Protein AF-A0A7Y2TTL0-F1 (afdb_monomer)

Sequence (84 aa):
MTTKTQKLAATLPLNTILNGDCIEIMLSLPENSVDLIFADPPYNLQLKGELHRPDNSKVDAVDDAWDQFGSFAHYDRFTRDWLA

Structure (mmCIF, N/CA/C/O backbone):
data_AF-A0A7Y2TTL0-F1
#
_entry.id   AF-A0A7Y2TTL0-F1
#
loop_
_atom_site.group_PDB
_atom_site.id
_atom_site.type_symbol
_atom_site.label_atom_id
_atom_site.label_alt_id
_atom_site.label_comp_id
_atom_site.label_asym_id
_atom_site.label_entity_id
_atom_site.label_seq_id
_atom_site.pdbx_PDB_ins_code
_atom_site.Cartn_x
_atom_site.Cartn_y
_atom_site.Cartn_z
_atom_site.occupancy
_atom_site.B_iso_or_equiv
_atom_site.auth_seq_id
_atom_site.auth_comp_id
_atom_site.auth_asym_id
_atom_site.auth_atom_id
_atom_site.pdbx_PDB_model_num
ATOM 1 N N . MET A 1 1 ? -36.221 9.780 32.168 1.00 48.00 1 MET A N 1
ATOM 2 C CA . MET A 1 1 ? -34.760 9.840 31.963 1.00 48.00 1 MET A CA 1
ATOM 3 C C . MET A 1 1 ? -34.385 8.660 31.092 1.00 48.00 1 MET A C 1
ATOM 5 O O . MET A 1 1 ? -34.597 7.532 31.511 1.00 48.00 1 MET A O 1
ATOM 9 N N . THR A 1 2 ? -33.963 8.900 29.856 1.00 42.41 2 THR A N 1
ATOM 10 C CA . THR A 1 2 ? -33.622 7.829 28.915 1.00 42.41 2 THR A CA 1
ATOM 11 C C . THR A 1 2 ? -32.155 7.482 29.123 1.00 42.41 2 THR A C 1
ATOM 13 O O . THR A 1 2 ? -31.271 8.259 28.766 1.00 42.41 2 THR A O 1
ATOM 16 N N . THR A 1 3 ? -31.894 6.356 29.777 1.00 48.41 3 THR A N 1
ATOM 17 C CA . THR A 1 3 ? -30.540 5.852 30.011 1.00 48.41 3 THR A CA 1
ATOM 18 C C . THR A 1 3 ? -29.931 5.474 28.663 1.00 48.41 3 THR A C 1
ATOM 20 O O . THR A 1 3 ? -30.373 4.519 28.029 1.00 48.41 3 THR A O 1
ATOM 23 N N . LYS A 1 4 ? -28.944 6.241 28.188 1.00 55.75 4 LYS A N 1
ATOM 24 C CA . LYS A 1 4 ? -28.113 5.827 27.053 1.00 55.75 4 LYS A CA 1
ATOM 25 C C . LYS A 1 4 ? -27.238 4.672 27.527 1.00 55.75 4 LYS A C 1
ATOM 27 O O . LYS A 1 4 ? -26.323 4.882 28.319 1.00 55.75 4 LYS A O 1
ATOM 32 N N . THR A 1 5 ? -27.527 3.464 27.064 1.00 53.56 5 THR A N 1
ATOM 33 C CA . THR A 1 5 ? -26.646 2.312 27.250 1.00 53.56 5 THR A CA 1
ATOM 34 C C . THR A 1 5 ? -25.345 2.595 26.503 1.00 53.56 5 THR A C 1
ATOM 36 O O . THR A 1 5 ? -25.326 2.609 25.273 1.00 53.56 5 THR A O 1
ATOM 39 N N . GLN A 1 6 ? -24.267 2.891 27.229 1.00 56.69 6 GLN A N 1
ATOM 40 C CA . GLN A 1 6 ? -22.934 2.955 26.636 1.00 56.69 6 GLN A CA 1
ATOM 41 C C . GLN A 1 6 ? -22.544 1.536 26.212 1.00 56.69 6 GLN A C 1
ATOM 43 O O . GLN A 1 6 ? -22.435 0.639 27.046 1.00 56.69 6 GLN A O 1
ATOM 48 N N . LYS A 1 7 ? -22.378 1.326 24.904 1.00 59.09 7 LYS A N 1
ATOM 49 C CA . LYS A 1 7 ? -21.764 0.114 24.353 1.00 59.09 7 LYS A CA 1
ATOM 50 C C . LYS A 1 7 ? -20.341 0.076 24.926 1.00 59.09 7 LYS A C 1
ATOM 52 O O . LYS A 1 7 ? -19.589 1.022 24.705 1.00 59.09 7 LYS A O 1
ATOM 57 N N . LEU A 1 8 ? -20.004 -0.943 25.721 1.00 57.34 8 LEU A N 1
ATOM 58 C CA . LEU A 1 8 ? -18.625 -1.176 26.164 1.00 57.34 8 LEU A CA 1
ATOM 59 C C . LEU A 1 8 ? -17.767 -1.266 24.900 1.00 57.34 8 LEU A C 1
ATOM 61 O O . LEU A 1 8 ? -17.935 -2.199 24.115 1.00 57.34 8 LEU A O 1
ATOM 65 N N . ALA A 1 9 ? -16.931 -0.255 24.658 1.00 62.94 9 ALA A N 1
ATOM 66 C CA . ALA A 1 9 ?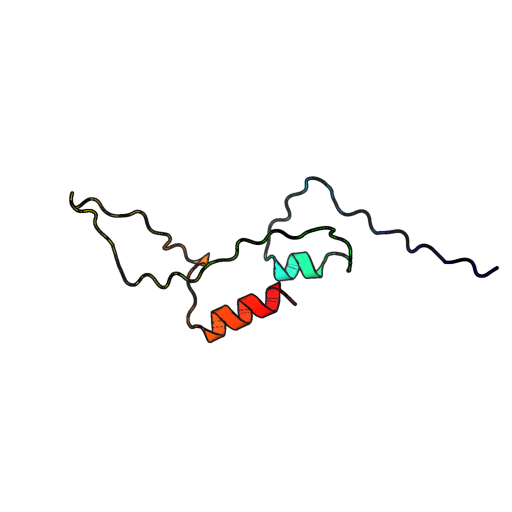 -16.010 -0.269 23.534 1.00 62.94 9 ALA A CA 1
ATOM 67 C C . ALA A 1 9 ? -15.094 -1.481 23.713 1.00 62.94 9 ALA A C 1
ATOM 69 O O . ALA A 1 9 ? -14.505 -1.659 24.780 1.00 62.94 9 ALA A O 1
ATOM 70 N N . ALA A 1 10 ? -15.023 -2.344 22.701 1.00 69.50 10 ALA A N 1
ATOM 71 C CA . ALA A 1 10 ? -14.039 -3.411 22.701 1.00 69.50 10 ALA A CA 1
ATOM 72 C C . ALA A 1 10 ? -12.655 -2.754 22.757 1.00 69.50 10 ALA A C 1
ATOM 74 O O . ALA A 1 10 ? -12.322 -1.935 21.901 1.00 69.50 10 ALA A O 1
ATOM 75 N N . THR A 1 11 ? -11.883 -3.058 23.798 1.00 79.12 11 THR A N 1
ATOM 76 C CA . THR A 1 11 ? -10.534 -2.516 23.949 1.00 79.12 11 THR A CA 1
ATOM 77 C C . THR A 1 11 ? -9.663 -3.077 22.833 1.00 79.12 11 THR A C 1
ATOM 79 O O . THR A 1 11 ? -9.381 -4.276 22.814 1.00 79.12 11 THR A O 1
ATOM 82 N N . LEU A 1 12 ? -9.249 -2.220 21.902 1.00 86.31 12 LEU A N 1
ATOM 83 C CA . LEU A 1 12 ? -8.258 -2.584 20.899 1.00 86.31 12 LEU A CA 1
ATOM 84 C C . LEU A 1 12 ? -6.897 -2.850 21.562 1.00 86.31 12 LEU A C 1
ATOM 86 O O . LEU A 1 12 ? -6.554 -2.195 22.553 1.00 86.31 12 LEU A O 1
ATOM 90 N N . PRO A 1 13 ? -6.098 -3.783 21.021 1.00 87.25 13 PRO A N 1
ATOM 91 C CA . PRO A 1 13 ? -4.753 -4.013 21.514 1.00 87.25 13 PRO A CA 1
ATOM 92 C C . PRO A 1 13 ? -3.870 -2.794 21.19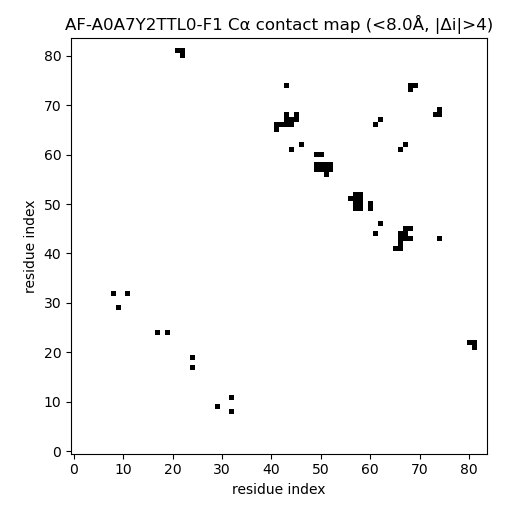6 1.00 87.25 13 PRO A C 1
ATOM 94 O O . PRO A 1 13 ? -3.714 -2.394 20.045 1.00 87.25 13 PRO A O 1
ATOM 97 N N . LEU A 1 14 ? -3.297 -2.177 22.231 1.00 92.88 14 LEU A N 1
ATOM 98 C CA . LEU A 1 14 ? -2.392 -1.034 22.082 1.00 92.88 14 LEU A CA 1
ATOM 99 C C . LEU A 1 14 ? -0.974 -1.507 21.750 1.00 92.88 14 LEU A C 1
ATOM 101 O O . LEU A 1 14 ? -0.563 -2.581 22.191 1.00 92.88 14 LEU A O 1
ATOM 105 N N . ASN A 1 15 ? -0.213 -0.692 21.011 1.00 95.25 15 ASN A N 1
ATOM 106 C CA . ASN A 1 15 ? 1.187 -0.967 20.650 1.00 95.25 15 ASN A CA 1
ATOM 107 C C . ASN A 1 15 ? 1.400 -2.379 20.074 1.00 95.25 15 ASN A C 1
ATOM 109 O O . ASN A 1 15 ? 2.358 -3.068 20.418 1.00 95.25 15 ASN A O 1
ATOM 113 N N . THR A 1 16 ? 0.464 -2.834 19.243 1.00 95.38 16 THR A N 1
ATOM 114 C CA . THR A 1 16 ? 0.429 -4.208 18.740 1.00 95.38 16 THR A CA 1
ATOM 115 C C . THR A 1 16 ? 0.645 -4.231 17.235 1.00 95.38 16 THR A C 1
ATOM 117 O O . THR A 1 16 ? 0.051 -3.442 16.506 1.00 95.38 16 THR A O 1
ATOM 120 N N . ILE A 1 17 ? 1.489 -5.158 16.778 1.00 96.56 17 ILE A N 1
ATOM 121 C CA . ILE A 1 17 ? 1.701 -5.450 15.359 1.00 96.56 17 ILE A CA 1
ATOM 122 C C . ILE A 1 17 ? 0.783 -6.611 14.987 1.00 96.56 17 ILE A C 1
ATOM 124 O O . ILE A 1 17 ? 0.900 -7.703 15.546 1.00 96.56 17 ILE A O 1
ATOM 128 N N . LEU A 1 18 ? -0.115 -6.373 14.037 1.00 95.25 18 LEU A N 1
ATOM 129 C CA . LEU A 1 18 ? -0.961 -7.402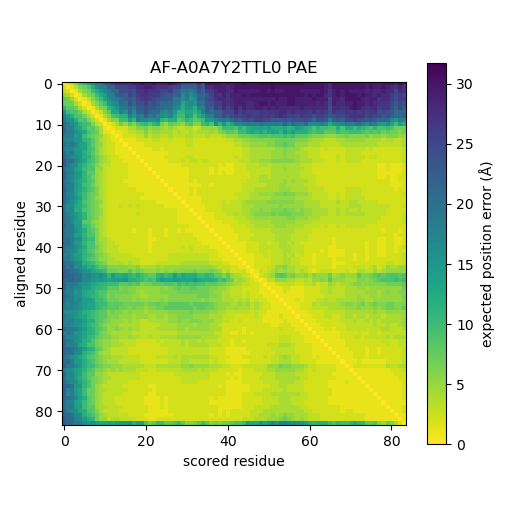 13.444 1.00 95.25 18 LEU A CA 1
ATOM 130 C C . LEU A 1 18 ? -0.327 -7.807 12.109 1.00 95.25 18 LEU A C 1
ATOM 132 O O . LEU A 1 18 ? -0.164 -6.968 11.228 1.00 95.25 18 LEU A O 1
ATOM 136 N N . ASN A 1 19 ? 0.091 -9.067 11.987 1.00 97.25 19 ASN A N 1
ATOM 137 C CA . ASN A 1 19 ? 0.740 -9.588 10.783 1.00 97.25 19 ASN A CA 1
ATOM 138 C C . ASN A 1 19 ? -0.277 -10.343 9.917 1.00 97.25 19 ASN A C 1
ATOM 140 O O . ASN A 1 19 ? -0.840 -11.338 10.376 1.00 97.25 19 ASN A O 1
ATOM 144 N N . GLY A 1 20 ? -0.485 -9.880 8.686 1.00 96.88 20 GLY A N 1
ATOM 145 C CA . GLY A 1 20 ? -1.386 -10.485 7.707 1.00 96.88 20 GLY A CA 1
ATOM 146 C C . GLY A 1 20 ? -1.815 -9.488 6.632 1.00 96.88 20 GLY A C 1
ATOM 147 O O . GLY A 1 20 ? -1.268 -8.388 6.544 1.00 96.88 20 GLY A O 1
ATOM 148 N N . ASP A 1 21 ? -2.796 -9.884 5.824 1.00 97.50 21 ASP A N 1
ATOM 149 C CA . ASP A 1 21 ? -3.427 -9.005 4.841 1.00 97.50 21 ASP A CA 1
ATOM 150 C C . ASP A 1 21 ? -4.214 -7.883 5.542 1.00 97.50 21 ASP A C 1
ATOM 152 O O . ASP A 1 21 ? -4.941 -8.12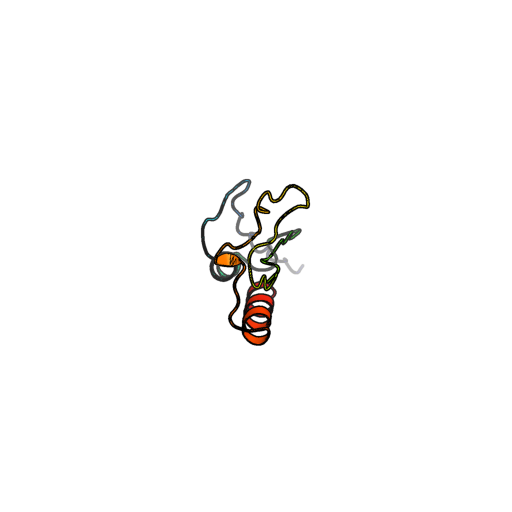2 6.512 1.00 97.50 21 ASP A O 1
ATOM 156 N N . CYS A 1 22 ? -4.054 -6.642 5.075 1.00 97.62 22 CYS A N 1
ATOM 157 C CA . CYS A 1 22 ? -4.653 -5.494 5.747 1.00 97.62 22 CYS A CA 1
ATOM 158 C C . CYS A 1 22 ? -6.181 -5.482 5.638 1.00 97.62 22 CYS A C 1
ATOM 160 O O . CYS A 1 22 ? -6.834 -5.064 6.590 1.00 97.62 22 CYS A O 1
ATOM 162 N N . ILE A 1 23 ? -6.757 -5.968 4.535 1.00 97.31 23 ILE 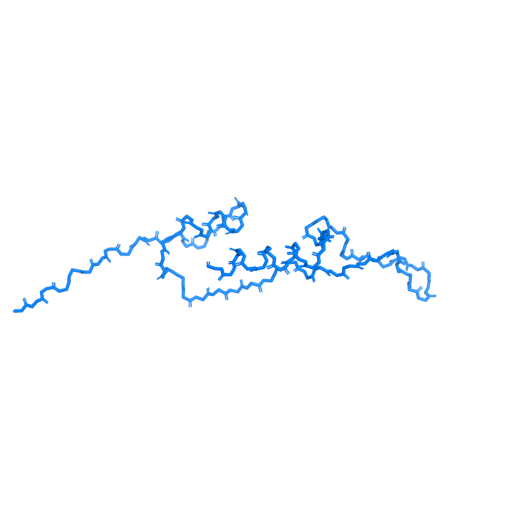A N 1
ATOM 163 C CA . ILE A 1 23 ? -8.207 -6.007 4.328 1.00 97.31 23 ILE A CA 1
ATOM 164 C C . ILE A 1 23 ? -8.812 -7.001 5.318 1.00 97.31 23 ILE A C 1
ATOM 166 O O . ILE A 1 23 ? -9.718 -6.654 6.074 1.00 97.31 23 ILE A O 1
ATOM 170 N N . GLU A 1 24 ? -8.266 -8.217 5.385 1.00 97.88 24 GLU A N 1
ATOM 171 C CA . GLU A 1 24 ? -8.743 -9.252 6.308 1.00 97.88 24 GLU A CA 1
ATOM 172 C C . GLU A 1 24 ? -8.622 -8.824 7.777 1.00 97.88 24 GLU A C 1
ATOM 174 O O . GLU A 1 24 ? -9.556 -8.998 8.566 1.00 97.88 24 GLU A O 1
ATOM 179 N N . ILE A 1 25 ? -7.486 -8.225 8.150 1.00 96.50 25 ILE A N 1
ATOM 180 C CA . ILE A 1 25 ? -7.258 -7.751 9.516 1.00 96.50 25 ILE A CA 1
ATOM 181 C C . ILE A 1 25 ? -8.205 -6.603 9.859 1.00 96.50 25 ILE A C 1
ATOM 183 O O . ILE A 1 25 ? -8.838 -6.654 10.915 1.00 96.50 25 ILE A O 1
ATOM 187 N N . MET A 1 26 ? -8.331 -5.585 9.002 1.00 95.56 26 MET A N 1
ATOM 188 C CA . MET A 1 26 ? -9.200 -4.436 9.276 1.00 95.56 26 MET A CA 1
ATOM 189 C C . MET A 1 26 ? -10.669 -4.853 9.396 1.00 95.56 26 MET A C 1
ATOM 191 O O . MET A 1 26 ? -11.350 -4.369 10.297 1.00 95.56 26 MET A O 1
ATOM 195 N N . LEU A 1 27 ? -11.131 -5.819 8.592 1.00 95.19 27 LEU A N 1
ATOM 196 C CA . LEU A 1 27 ? -12.482 -6.389 8.702 1.00 95.19 27 LEU A CA 1
ATOM 197 C C . LEU A 1 27 ? -12.742 -7.115 10.034 1.00 95.19 27 LEU A C 1
ATOM 199 O O . LEU A 1 27 ? -13.896 -7.277 10.430 1.00 95.19 27 LEU A O 1
ATOM 203 N N . SER A 1 28 ? -11.693 -7.560 10.732 1.00 93.31 28 SER A N 1
ATOM 204 C CA . SER A 1 28 ? -11.812 -8.185 12.057 1.00 93.31 28 SER A CA 1
ATOM 205 C C . SER A 1 28 ? -11.919 -7.173 13.207 1.00 93.31 28 SER A C 1
ATOM 207 O O . SER A 1 28 ? -12.305 -7.543 14.321 1.00 93.31 28 SER A O 1
ATOM 209 N N . LEU A 1 29 ? -11.581 -5.901 12.960 1.00 93.06 29 LEU A N 1
ATOM 210 C CA . LEU A 1 29 ? -11.616 -4.850 13.971 1.00 93.06 29 LEU A CA 1
ATOM 211 C C . LEU A 1 29 ? -13.046 -4.313 14.156 1.00 93.06 29 LEU A C 1
ATOM 213 O O . LEU A 1 29 ? -13.840 -4.295 13.216 1.00 93.06 29 LEU A O 1
ATOM 217 N N . PRO A 1 30 ? -13.408 -3.834 15.361 1.00 93.75 30 PRO A N 1
ATOM 218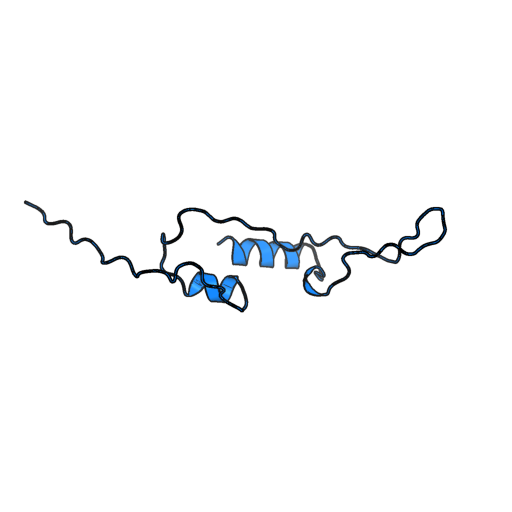 C CA . PRO A 1 30 ? -14.682 -3.162 15.565 1.00 93.75 30 PRO A CA 1
ATOM 219 C C . PRO A 1 30 ? -14.798 -1.903 14.694 1.00 93.75 30 PRO A C 1
ATOM 221 O O . PRO A 1 30 ? -13.846 -1.136 14.560 1.00 93.75 30 PRO A O 1
ATOM 224 N N . GLU A 1 31 ? -15.990 -1.637 14.168 1.00 93.81 31 GLU A N 1
ATOM 225 C CA . GLU A 1 31 ? -16.294 -0.383 13.469 1.00 93.81 31 GLU A CA 1
ATOM 226 C C . GLU A 1 31 ? -16.037 0.850 14.360 1.00 93.81 31 GLU A C 1
ATOM 228 O O . GLU A 1 31 ? -16.248 0.801 15.575 1.00 93.81 31 GLU A O 1
ATOM 233 N N . ASN A 1 32 ? -15.642 1.978 13.754 1.00 93.00 32 ASN A N 1
ATOM 234 C CA . ASN A 1 32 ? -15.427 3.261 14.445 1.00 93.00 32 ASN A CA 1
ATOM 235 C C . ASN A 1 32 ? -14.480 3.169 15.663 1.00 93.00 32 ASN A C 1
ATOM 237 O O . ASN A 1 32 ? -14.717 3.815 16.684 1.00 93.00 32 ASN A O 1
ATOM 241 N N . SER A 1 33 ? -13.442 2.330 15.581 1.00 93.06 33 SER A N 1
ATOM 242 C CA . SER A 1 33 ? -12.541 2.033 16.705 1.00 93.06 33 SER A CA 1
ATOM 243 C C . SER A 1 33 ? -11.152 2.670 16.607 1.00 93.06 33 SER A C 1
ATOM 245 O O . SER A 1 33 ? -10.404 2.626 17.581 1.00 93.06 33 SER A O 1
ATOM 247 N N . VAL A 1 34 ? -10.809 3.271 15.464 1.00 93.56 34 VAL A N 1
ATOM 248 C CA . VAL A 1 34 ? -9.516 3.925 15.217 1.00 93.56 34 VAL A CA 1
ATOM 249 C C . VAL A 1 34 ? -9.705 5.428 15.027 1.00 93.56 34 VAL A C 1
ATOM 251 O O . VAL A 1 34 ? -10.557 5.859 14.254 1.00 93.56 34 VAL A O 1
ATOM 254 N N . ASP A 1 35 ? -8.908 6.229 15.735 1.00 95.50 35 ASP A N 1
ATOM 255 C CA . ASP A 1 35 ? -9.003 7.695 15.683 1.00 95.50 35 ASP A CA 1
ATOM 256 C C . ASP A 1 35 ? -8.378 8.283 14.409 1.00 95.50 35 ASP A C 1
ATOM 258 O O . ASP A 1 35 ? -8.802 9.329 13.917 1.00 95.50 35 ASP A O 1
ATOM 262 N N . LEU A 1 36 ? -7.339 7.626 13.886 1.00 96.62 36 LEU A N 1
ATOM 263 C CA . LEU A 1 36 ? -6.581 8.068 12.723 1.00 96.62 36 LEU A CA 1
ATOM 264 C C . LEU A 1 36 ? -5.962 6.865 12.010 1.00 96.62 36 LEU A C 1
ATOM 266 O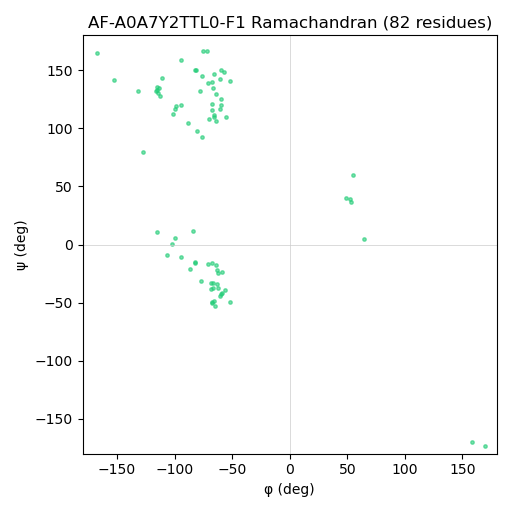 O . LEU A 1 36 ? -5.447 5.951 12.653 1.00 96.62 36 LEU A O 1
ATOM 270 N N . ILE A 1 37 ? -5.962 6.912 10.680 1.00 96.50 37 ILE A N 1
ATOM 271 C CA . ILE A 1 37 ? -5.284 5.940 9.822 1.00 96.50 37 ILE A CA 1
ATOM 272 C C . ILE A 1 37 ? -4.188 6.674 9.049 1.00 96.50 37 ILE A C 1
ATOM 274 O O . ILE A 1 37 ? -4.428 7.731 8.465 1.00 96.50 37 ILE A O 1
ATOM 278 N N . PHE A 1 38 ? -2.990 6.097 9.041 1.00 98.00 38 PHE A N 1
ATOM 279 C CA . PHE A 1 38 ? -1.913 6.460 8.126 1.00 98.00 38 PHE A CA 1
ATOM 280 C C . PHE A 1 38 ? -1.678 5.273 7.194 1.00 98.00 38 PHE A C 1
ATOM 282 O O . PHE A 1 38 ? -1.516 4.151 7.672 1.00 98.00 38 PHE A O 1
ATOM 289 N N . ALA A 1 39 ? -1.680 5.514 5.886 1.00 97.69 39 ALA A N 1
ATOM 290 C CA . ALA A 1 39 ? -1.547 4.470 4.880 1.00 97.69 39 ALA A CA 1
ATOM 291 C C . ALA A 1 39 ? -0.496 4.866 3.841 1.00 97.69 39 ALA A C 1
ATOM 293 O O . ALA A 1 39 ? -0.535 5.974 3.307 1.00 97.69 39 ALA A O 1
ATOM 294 N N . ASP A 1 40 ? 0.404 3.932 3.557 1.00 97.75 40 ASP A N 1
ATOM 295 C CA . ASP A 1 40 ? 1.407 4.004 2.497 1.00 97.75 40 ASP A CA 1
ATOM 296 C C . ASP A 1 40 ? 1.277 2.727 1.646 1.00 97.75 40 ASP A C 1
ATOM 298 O O . ASP A 1 40 ? 1.945 1.729 1.924 1.00 97.75 40 ASP A O 1
ATOM 302 N N . PRO A 1 41 ? 0.292 2.667 0.726 1.00 97.44 41 PRO A N 1
ATOM 303 C CA . PRO A 1 41 ? 0.047 1.473 -0.080 1.00 97.44 41 PRO A CA 1
ATOM 304 C C . PRO A 1 41 ? 1.155 1.286 -1.133 1.00 97.44 41 PRO A C 1
ATOM 306 O O . PRO A 1 41 ? 1.875 2.236 -1.424 1.00 97.44 41 PRO A O 1
ATOM 309 N N . PRO A 1 42 ? 1.261 0.111 -1.779 1.00 97.38 42 PRO A N 1
ATOM 310 C CA . PRO A 1 42 ? 2.057 -0.038 -2.998 1.00 97.38 42 PRO A CA 1
ATOM 311 C C . PRO A 1 42 ? 1.679 1.018 -4.046 1.00 97.38 42 PRO A C 1
ATOM 313 O O . PRO A 1 42 ? 0.500 1.333 -4.190 1.00 97.38 42 PRO A O 1
ATOM 316 N N . TYR A 1 43 ? 2.649 1.568 -4.777 1.00 97.44 43 TYR A N 1
ATOM 317 C CA . TYR A 1 43 ? 2.430 2.674 -5.724 1.00 97.44 43 TYR A CA 1
ATOM 318 C C . TYR A 1 43 ? 2.207 2.207 -7.159 1.00 97.44 43 TYR A C 1
ATOM 320 O O . TYR A 1 43 ? 1.806 3.015 -8.003 1.00 97.44 43 TYR A O 1
ATOM 328 N N . ASN A 1 44 ? 2.449 0.925 -7.442 1.00 96.62 44 ASN A N 1
ATOM 329 C CA . ASN A 1 44 ? 2.376 0.350 -8.776 1.00 96.62 44 ASN A CA 1
ATOM 330 C C . ASN A 1 44 ? 3.272 1.122 -9.762 1.00 96.62 44 ASN A C 1
ATOM 332 O O . ASN A 1 44 ? 2.799 1.690 -10.754 1.00 96.62 44 ASN A O 1
ATOM 336 N N . LEU A 1 45 ? 4.580 1.158 -9.479 1.00 95.94 45 LEU A N 1
ATOM 337 C CA . LEU A 1 45 ? 5.567 1.972 -10.200 1.00 95.94 45 LEU A CA 1
ATOM 338 C C . LEU A 1 45 ? 5.742 1.574 -11.674 1.00 95.94 45 LEU A C 1
ATOM 340 O O . LEU A 1 45 ? 6.273 2.361 -12.460 1.00 95.94 45 LEU A O 1
ATOM 344 N N . GLN A 1 46 ? 5.295 0.375 -12.065 1.00 92.94 46 GLN A N 1
ATOM 345 C CA . GLN A 1 46 ? 5.314 -0.118 -13.452 1.00 92.94 46 GLN A CA 1
ATOM 346 C C . GLN A 1 46 ? 6.695 -0.017 -14.118 1.00 92.94 46 GLN A C 1
ATOM 348 O O . GLN A 1 46 ? 6.817 0.323 -15.301 1.00 92.94 46 GLN A O 1
ATOM 353 N N . LEU A 1 47 ? 7.752 -0.310 -13.361 1.00 92.06 47 LEU A N 1
ATOM 354 C CA . LEU A 1 47 ? 9.114 -0.299 -13.878 1.00 92.06 47 LEU A CA 1
ATOM 355 C C . LEU A 1 47 ? 9.273 -1.386 -14.953 1.00 92.06 47 LEU A C 1
ATOM 357 O O . LEU A 1 47 ? 8.889 -2.536 -14.760 1.00 92.06 47 LEU A O 1
ATOM 361 N N . LYS A 1 48 ? 9.814 -1.011 -16.118 1.00 83.88 48 LYS A N 1
ATOM 362 C CA . LYS A 1 48 ? 9.896 -1.887 -17.307 1.00 83.88 48 LYS A CA 1
ATOM 363 C C . LYS A 1 48 ? 11.279 -2.502 -17.543 1.00 83.88 48 LYS A C 1
ATOM 365 O O . LYS A 1 48 ? 11.460 -3.202 -18.536 1.00 83.88 48 LYS A O 1
ATOM 370 N N . GLY A 1 49 ? 12.257 -2.223 -16.683 1.00 88.75 49 GLY A N 1
ATOM 371 C CA . GLY A 1 49 ? 13.624 -2.712 -16.837 1.00 88.75 49 GLY A CA 1
ATOM 372 C C . GLY A 1 49 ? 14.606 -2.057 -15.874 1.00 88.75 49 GLY A C 1
ATOM 373 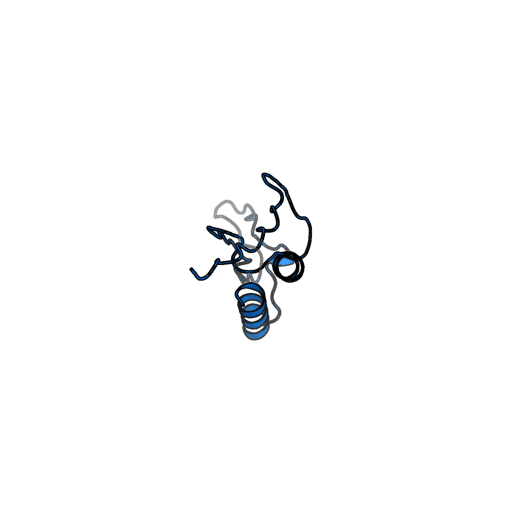O O . GLY A 1 49 ? 14.221 -1.289 -14.994 1.00 88.75 49 GLY A O 1
ATOM 374 N N . GLU A 1 50 ? 15.884 -2.371 -16.062 1.00 93.56 50 GLU A N 1
ATOM 375 C CA . GLU A 1 50 ? 16.967 -1.854 -15.232 1.00 93.56 50 GLU A CA 1
ATOM 376 C C . GLU A 1 50 ? 17.301 -0.400 -15.585 1.00 93.56 50 GLU A C 1
ATOM 378 O O . GLU A 1 50 ? 17.261 0.013 -16.746 1.00 93.56 50 GLU A O 1
ATOM 383 N N . LEU A 1 51 ? 17.675 0.371 -14.566 1.00 95.06 51 LEU A N 1
ATOM 384 C CA . LEU A 1 51 ? 18.164 1.735 -14.713 1.00 95.06 51 LEU A CA 1
ATOM 385 C C . LEU A 1 51 ? 19.623 1.792 -14.253 1.00 95.06 51 LEU A C 1
ATOM 387 O O . LEU A 1 51 ? 19.960 1.287 -13.183 1.00 95.06 51 LEU A O 1
ATOM 391 N N . HIS A 1 52 ? 20.482 2.432 -15.046 1.00 96.81 52 HIS A N 1
ATOM 392 C CA . HIS A 1 52 ? 21.881 2.677 -14.696 1.00 96.81 52 HIS A CA 1
ATOM 393 C C . HIS A 1 52 ? 22.124 4.165 -14.443 1.00 96.81 52 HIS A C 1
ATOM 395 O O . HIS A 1 52 ? 21.558 5.032 -15.113 1.00 96.81 52 HIS A O 1
ATOM 401 N N . ARG A 1 53 ? 22.991 4.458 -13.474 1.00 97.00 53 ARG A N 1
ATOM 402 C CA . ARG A 1 53 ? 23.523 5.801 -13.219 1.00 97.00 53 ARG A CA 1
ATOM 403 C C . ARG A 1 53 ? 24.584 6.166 -14.277 1.00 97.00 53 ARG A C 1
ATOM 405 O O . ARG A 1 53 ? 25.074 5.278 -14.975 1.00 97.00 53 ARG A O 1
ATOM 412 N N . PRO A 1 54 ? 24.998 7.445 -14.389 1.00 97.94 54 PRO A N 1
ATOM 413 C CA . PRO A 1 54 ? 26.037 7.862 -15.341 1.00 97.94 54 PRO A CA 1
ATOM 414 C C . PRO A 1 54 ? 27.397 7.168 -15.167 1.00 97.94 54 PRO A C 1
ATOM 416 O O . PRO A 1 54 ? 28.172 7.089 -16.114 1.00 97.94 54 PRO A O 1
ATOM 419 N N . ASP A 1 55 ? 27.688 6.659 -13.971 1.00 97.69 55 ASP A N 1
ATOM 420 C CA . ASP A 1 55 ? 28.881 5.859 -13.671 1.00 97.69 55 ASP A CA 1
ATOM 421 C C . ASP A 1 55 ? 28.713 4.360 -14.005 1.00 97.69 55 ASP A C 1
ATOM 423 O O . ASP A 1 55 ? 29.540 3.539 -13.617 1.00 97.69 55 ASP A O 1
ATOM 427 N N . ASN A 1 56 ? 27.645 4.001 -14.725 1.00 96.00 56 ASN A N 1
ATOM 428 C CA . ASN A 1 56 ? 27.205 2.646 -15.067 1.00 96.00 56 ASN A CA 1
ATOM 429 C C . ASN A 1 56 ? 26.783 1.757 -13.883 1.00 96.00 56 ASN A C 1
ATOM 431 O O . ASN A 1 56 ? 26.425 0.596 -14.105 1.00 96.00 56 ASN A O 1
ATOM 435 N N . SER A 1 57 ? 26.741 2.258 -12.644 1.00 97.69 57 SER A N 1
ATOM 436 C CA . SER A 1 57 ? 26.202 1.482 -11.521 1.00 97.69 57 SER A CA 1
ATOM 437 C C . SER A 1 57 ? 24.690 1.260 -11.671 1.00 97.69 57 SER A C 1
ATOM 439 O O . SER A 1 57 ? 23.954 2.163 -12.078 1.00 97.69 57 SER A O 1
ATOM 441 N N . LYS A 1 58 ? 24.210 0.055 -11.341 1.00 97.06 58 LYS A N 1
ATOM 442 C CA . LYS A 1 58 ? 22.777 -0.276 -11.368 1.00 97.06 58 LYS A CA 1
ATOM 443 C C . LYS A 1 58 ? 22.041 0.445 -10.228 1.00 97.06 58 LYS A C 1
ATOM 445 O O . LYS A 1 58 ? 22.556 0.561 -9.111 1.00 97.06 58 LYS A O 1
ATOM 450 N N . VAL A 1 59 ? 20.851 0.960 -10.519 1.00 97.19 59 VAL A N 1
ATOM 451 C CA . VAL A 1 59 ? 19.922 1.500 -9.521 1.00 97.19 59 VAL A CA 1
ATOM 452 C C . VAL A 1 59 ? 19.215 0.341 -8.825 1.00 97.19 59 VAL A C 1
ATOM 454 O O . VAL A 1 59 ? 18.718 -0.566 -9.488 1.00 97.19 59 VAL A O 1
ATOM 457 N N . ASP A 1 60 ? 19.185 0.392 -7.496 1.00 96.31 60 ASP A N 1
ATOM 458 C CA . ASP A 1 60 ? 18.380 -0.504 -6.670 1.00 96.31 60 ASP A CA 1
ATOM 459 C C . ASP A 1 60 ? 16.949 0.036 -6.665 1.00 96.31 60 ASP A C 1
ATOM 461 O O . ASP A 1 60 ? 16.663 1.064 -6.046 1.00 96.31 60 ASP A O 1
ATOM 465 N N . ALA A 1 61 ? 16.113 -0.538 -7.524 1.00 95.38 61 ALA A N 1
ATOM 466 C CA . ALA A 1 61 ? 14.756 -0.079 -7.756 1.00 95.38 61 ALA A CA 1
ATOM 467 C C . ALA A 1 61 ? 13.776 -0.868 -6.886 1.00 95.38 61 ALA A C 1
ATOM 469 O O . ALA A 1 61 ? 14.069 -1.981 -6.472 1.00 95.38 61 ALA A O 1
ATOM 470 N N . VAL A 1 62 ? 12.590 -0.310 -6.650 1.00 95.69 62 VAL A N 1
ATOM 471 C CA . VAL A 1 62 ? 11.494 -1.058 -6.025 1.00 95.69 62 VAL A CA 1
ATOM 472 C C . VAL A 1 62 ? 10.905 -1.986 -7.089 1.00 95.69 62 VAL A C 1
ATOM 474 O O . VAL A 1 62 ? 10.080 -1.569 -7.900 1.00 95.69 62 VAL A O 1
ATOM 477 N N . ASP A 1 63 ? 11.408 -3.217 -7.141 1.00 94.81 63 ASP A N 1
ATOM 478 C CA . ASP A 1 63 ? 10.984 -4.266 -8.076 1.00 94.81 63 ASP A CA 1
ATOM 479 C C . ASP A 1 63 ? 10.339 -5.475 -7.374 1.00 94.81 63 ASP A C 1
ATOM 481 O O . ASP A 1 63 ? 10.036 -6.489 -8.011 1.00 94.81 63 ASP A O 1
ATOM 485 N N . ASP A 1 64 ? 10.048 -5.339 -6.080 1.00 96.50 64 ASP A N 1
ATOM 486 C CA . ASP A 1 64 ? 9.382 -6.345 -5.265 1.00 96.50 64 ASP A CA 1
ATOM 487 C C . ASP A 1 64 ? 7.984 -6.725 -5.781 1.00 96.50 64 ASP A C 1
ATOM 489 O O . ASP A 1 64 ? 7.228 -5.910 -6.311 1.00 96.50 64 ASP A O 1
ATOM 493 N N . ALA A 1 65 ? 7.584 -7.976 -5.534 1.00 95.88 65 ALA A N 1
ATOM 494 C CA . ALA A 1 65 ? 6.303 -8.518 -5.995 1.00 95.88 65 ALA A CA 1
ATOM 495 C C . ALA A 1 65 ? 5.068 -7.797 -5.420 1.00 95.88 65 ALA A C 1
ATOM 497 O O . ALA A 1 65 ? 4.007 -7.826 -6.042 1.00 95.88 65 ALA A O 1
ATOM 498 N N . TRP A 1 66 ? 5.187 -7.152 -4.254 1.00 96.50 66 TRP A N 1
ATOM 499 C CA . TRP A 1 66 ? 4.078 -6.429 -3.625 1.00 96.50 66 TRP A CA 1
ATOM 500 C C . TRP A 1 66 ? 3.705 -5.133 -4.364 1.00 96.50 66 TRP A C 1
ATOM 502 O O . TRP A 1 66 ? 2.598 -4.638 -4.168 1.00 96.50 66 TRP A O 1
ATOM 512 N N . ASP A 1 67 ? 4.576 -4.612 -5.239 1.00 97.31 67 ASP A N 1
ATOM 513 C CA . ASP A 1 67 ? 4.306 -3.428 -6.072 1.00 97.31 67 ASP A CA 1
ATOM 514 C C . ASP A 1 67 ? 3.888 -3.778 -7.512 1.00 97.31 67 ASP A C 1
ATOM 516 O O . ASP A 1 67 ? 3.720 -2.903 -8.362 1.00 97.31 67 ASP A O 1
ATOM 520 N N . GLN A 1 68 ? 3.710 -5.064 -7.824 1.00 95.50 68 GLN A N 1
ATOM 521 C CA . GLN A 1 68 ? 3.440 -5.517 -9.187 1.00 95.50 68 GLN A CA 1
ATOM 522 C C . GLN A 1 68 ? 1.959 -5.830 -9.406 1.00 95.50 68 GLN A C 1
ATOM 524 O O . GLN A 1 68 ? 1.424 -6.826 -8.920 1.00 95.50 68 GLN A O 1
ATOM 529 N N . PHE A 1 69 ? 1.299 -5.021 -10.238 1.00 97.25 69 PHE A N 1
ATOM 530 C CA . PHE A 1 69 ? -0.101 -5.220 -10.608 1.00 97.25 69 PHE A CA 1
ATOM 531 C C . PHE A 1 69 ? -0.247 -5.564 -12.091 1.00 97.25 69 PHE A C 1
ATOM 533 O O . PHE A 1 69 ? 0.306 -4.909 -12.970 1.00 97.25 69 PHE A O 1
ATOM 540 N N . GLY A 1 70 ? -1.071 -6.573 -12.390 1.00 96.12 70 GLY A N 1
ATOM 541 C CA . GLY A 1 70 ? -1.333 -7.002 -13.770 1.00 96.12 70 GLY A CA 1
ATOM 542 C C . GLY A 1 70 ? -2.112 -5.996 -14.634 1.00 96.12 70 GLY A C 1
ATOM 543 O O . GLY A 1 70 ? -2.149 -6.140 -15.852 1.00 96.12 70 GLY A O 1
ATOM 544 N N . SER A 1 71 ? -2.770 -4.998 -14.033 1.00 97.44 71 SER A N 1
ATOM 545 C CA . SER A 1 71 ? -3.422 -3.886 -14.742 1.00 97.44 71 SER A CA 1
ATOM 546 C C . SER A 1 71 ? -3.812 -2.762 -13.778 1.00 97.44 71 SER A C 1
ATOM 548 O O . SER A 1 71 ? -3.937 -2.992 -12.574 1.00 97.44 71 SER A O 1
ATOM 550 N N . PHE A 1 72 ? -4.117 -1.575 -14.314 1.00 98.06 72 PHE A N 1
ATOM 551 C CA . PHE A 1 72 ? -4.751 -0.502 -13.536 1.00 98.06 72 PHE A CA 1
ATOM 552 C C . PHE A 1 72 ? -6.063 -0.956 -12.889 1.00 98.06 72 PHE A C 1
ATOM 554 O O . PHE A 1 72 ? -6.293 -0.672 -11.726 1.00 98.06 72 PHE A O 1
ATOM 561 N N . ALA A 1 73 ? -6.882 -1.753 -13.583 1.00 98.44 73 ALA A N 1
ATOM 562 C CA . ALA A 1 73 ? -8.137 -2.252 -13.022 1.00 98.44 73 ALA A CA 1
ATOM 563 C C . ALA A 1 73 ? -7.925 -3.165 -11.799 1.00 98.44 73 ALA A C 1
ATOM 565 O O . ALA A 1 73 ? -8.741 -3.152 -10.877 1.00 98.44 73 ALA A O 1
ATOM 566 N N . HIS A 1 74 ? -6.838 -3.947 -11.784 1.00 97.94 74 HIS A N 1
ATOM 567 C CA . HIS A 1 74 ? -6.450 -4.739 -10.617 1.00 97.94 74 HIS A CA 1
ATOM 568 C C . HIS A 1 74 ? -6.014 -3.828 -9.459 1.00 97.94 74 HIS A C 1
ATOM 570 O O . HIS A 1 74 ? -6.548 -3.965 -8.361 1.00 97.94 74 HIS A O 1
ATOM 576 N N . TYR A 1 75 ? -5.130 -2.861 -9.717 1.00 98.38 75 TYR A N 1
ATOM 577 C CA . TYR A 1 75 ? -4.684 -1.886 -8.714 1.00 98.38 75 TYR A CA 1
ATOM 578 C C . TYR A 1 75 ? -5.843 -1.066 -8.124 1.00 98.38 75 TYR A C 1
ATOM 580 O O . TYR A 1 75 ? -5.946 -0.886 -6.912 1.00 98.38 75 TYR A O 1
ATOM 588 N N . ASP A 1 76 ? -6.773 -0.638 -8.975 1.00 98.31 76 ASP A N 1
ATOM 589 C CA . ASP A 1 76 ? -7.958 0.113 -8.580 1.00 98.31 76 ASP A CA 1
ATOM 590 C C . ASP A 1 76 ? -8.911 -0.730 -7.725 1.00 98.31 76 ASP A C 1
ATOM 592 O O . ASP A 1 76 ? -9.562 -0.210 -6.819 1.00 98.31 76 ASP A O 1
ATOM 596 N N . ARG A 1 77 ? -9.052 -2.028 -8.037 1.00 98.31 77 ARG A N 1
ATOM 597 C CA . ARG A 1 77 ? -9.850 -2.959 -7.230 1.00 98.31 77 ARG A CA 1
ATOM 598 C C . ARG A 1 77 ? -9.221 -3.123 -5.853 1.00 98.31 77 ARG A C 1
ATOM 600 O O . ARG A 1 77 ? -9.903 -2.849 -4.879 1.00 98.31 77 ARG A O 1
ATOM 607 N N . PHE A 1 78 ? -7.932 -3.454 -5.798 1.00 97.88 78 PHE A N 1
ATOM 608 C CA . PHE A 1 78 ? -7.184 -3.539 -4.545 1.00 97.88 78 PHE A CA 1
ATOM 609 C C . PHE A 1 78 ? -7.339 -2.261 -3.709 1.00 97.88 78 PHE A C 1
ATOM 611 O O . PHE A 1 78 ? -7.714 -2.328 -2.544 1.00 97.88 78 PHE A O 1
ATOM 618 N N . THR A 1 79 ? -7.140 -1.092 -4.329 1.00 98.38 79 THR A N 1
ATOM 619 C CA . THR A 1 79 ? -7.241 0.208 -3.651 1.00 98.38 79 THR A CA 1
ATOM 620 C C . THR A 1 79 ? -8.624 0.456 -3.057 1.00 98.38 79 THR A C 1
ATOM 622 O O . THR A 1 79 ? -8.739 0.939 -1.934 1.00 98.38 79 THR A O 1
ATOM 625 N N . ARG A 1 80 ? -9.689 0.123 -3.793 1.00 98.25 80 ARG A N 1
ATOM 626 C CA . ARG A 1 80 ? -11.059 0.249 -3.280 1.00 98.25 80 ARG A CA 1
ATOM 627 C C . ARG A 1 80 ? -11.355 -0.748 -2.171 1.00 98.25 80 ARG A C 1
ATOM 629 O O . ARG A 1 80 ? -12.048 -0.376 -1.237 1.00 98.25 80 ARG A O 1
ATOM 636 N N . ASP A 1 81 ? -10.853 -1.971 -2.282 1.00 97.81 81 ASP A N 1
ATOM 637 C CA . ASP A 1 81 ? -11.162 -3.036 -1.332 1.00 97.81 81 ASP A CA 1
ATOM 638 C C . ASP A 1 81 ? -10.573 -2.740 0.062 1.00 97.81 81 ASP A C 1
ATOM 640 O O . ASP A 1 81 ? -11.222 -3.055 1.054 1.00 97.81 81 ASP A O 1
ATOM 644 N N . TRP A 1 82 ? -9.407 -2.079 0.168 1.00 97.38 82 TRP A N 1
ATOM 645 C CA . TRP A 1 82 ? -8.846 -1.694 1.478 1.00 97.38 82 TRP A CA 1
ATOM 646 C C . TRP A 1 82 ? -9.341 -0.345 2.021 1.00 97.38 82 TRP A C 1
ATOM 648 O O . TRP A 1 82 ? -9.262 -0.122 3.226 1.00 97.38 82 TRP A O 1
ATOM 658 N N . LEU A 1 83 ? -9.849 0.552 1.167 1.00 97.19 83 LEU A N 1
ATOM 659 C CA . LEU A 1 83 ? -10.426 1.841 1.586 1.00 97.19 83 LEU A CA 1
ATOM 660 C C . LEU A 1 83 ? -11.891 1.751 2.054 1.00 97.19 83 LEU A C 1
ATOM 662 O O . LEU A 1 83 ? -12.397 2.736 2.597 1.00 97.19 83 LEU A O 1
ATOM 666 N N . ALA A 1 84 ? -12.577 0.644 1.754 1.00 78.75 84 ALA A N 1
ATOM 667 C CA . ALA A 1 84 ? -14.023 0.477 1.925 1.00 78.75 84 ALA A CA 1
ATOM 668 C C . ALA A 1 84 ? -14.467 0.168 3.362 1.00 78.75 84 ALA A C 1
ATOM 670 O O . ALA A 1 84 ? -13.705 -0.473 4.117 1.00 78.75 84 ALA A O 1
#

Solvent-accessible surface area (backbone atoms only — not comparable to full-atom values): 6096 Å² total; per-residue (Å²): 134,85,80,78,78,75,77,81,74,79,81,72,80,73,99,63,87,83,88,74,60,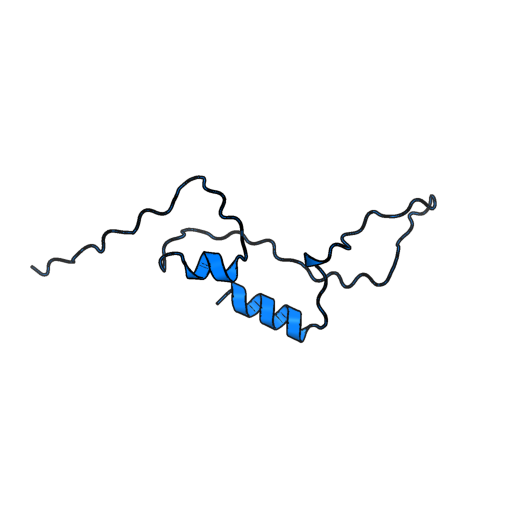66,50,67,52,57,72,72,49,70,83,96,73,73,96,76,89,87,85,85,74,70,79,53,78,75,78,89,71,91,51,63,46,98,86,66,49,74,58,91,69,96,76,56,76,82,36,64,61,99,39,70,70,54,48,53,47,55,54,48,62,63,71,104

Foldseek 3Di:
DDDDPDDPQDDDDPPDDDDDDLLVVVVPHDPPNDPDDDDDAQPLPVDDDWDADPVRHTDPDPPDPRNHDPDPVRVVVVVVSNVD

Mean predicted aligned error: 6.64 Å

Nearest PDB structures (foldseek):
  6pbd-assembly1_A  TM=1.008E+00  e=1.259E-07  Caulobacter vibrioides
  4fxw-assembly1_B  TM=1.730E-01  e=3.345E+00  Homo sapiens

pLDDT: mean 90.56, std 13.68, range [42.41, 98.44]

Secondary structure (DSSP, 8-state):
-----------PPTT-PPPS-HHHHHHHSPTT--S-------------S--B-TTSPBP-----GGG--S-HHHHHHHHHHHH-

Radius of gyration: 20.4 Å; Cα contacts (8 Å, |Δi|>4): 37; chains: 1; bounding box: 64×20×49 Å